Protein AF-A0A7K2WK50-F1 (afdb_monomer_lite)

Sequence (119 aa):
EDEEPPADAVGALQALVGRLRRALGGEAVASAPGGYRLAAGRDSVDLFRFERLAADGAAALREDDPERALALLDEALALWDGPALADLPGRAADPLAVRAEQRRATAHRDRLAAEVARG

Radius of gyration: 19.04 Å; chains: 1; bounding box: 45×23×51 Å

Secondary structure (DSSP, 8-state):
--PPPPTTHHHHHHHHHHHHHHHH-GGGEEEETTEEEE---GGGSHHHHHHHHHHHHHHHHHTT-HHHHHHHHHHHHTT-SSSTTTTSTT-TT-HHHHHHHHHHHHHHHHHHHHHHHH-

Foldseek 3Di:
DPDDAPPCNPVVLVVVVVVVCVVPNVVQWDADVPGIDGPDDLVNDLLSLLVVLLVVLLVCVVVLNLVSSLVSLVVSLVSDPDQVPPVPPPCCPPPVSVVSVVSNVVSVVSNVVSVVSVD

pLDDT: mean 93.63, std 7.2, range [48.03, 98.88]

Structure (mmCIF, N/CA/C/O backbone):
data_AF-A0A7K2WK50-F1
#
_entry.id   AF-A0A7K2WK50-F1
#
loop_
_atom_site.group_PDB
_atom_site.id
_atom_site.type_symbol
_atom_site.label_atom_id
_atom_site.label_alt_id
_atom_site.label_comp_id
_atom_site.label_asym_id
_atom_site.label_entity_id
_atom_site.label_seq_id
_atom_site.pdbx_PDB_ins_code
_atom_site.Cartn_x
_atom_site.Cartn_y
_atom_site.Cartn_z
_atom_site.occupancy
_atom_site.B_iso_or_equiv
_atom_site.auth_seq_id
_atom_site.auth_comp_id
_atom_site.auth_asym_id
_atom_site.auth_atom_id
_atom_site.pdbx_PDB_model_num
ATOM 1 N N . GLU A 1 1 ? 25.389 1.043 -2.896 1.00 48.03 1 GLU A N 1
ATOM 2 C CA . GLU A 1 1 ? 26.426 0.915 -3.934 1.00 48.03 1 GLU A CA 1
ATOM 3 C C . GLU A 1 1 ? 25.746 1.235 -5.247 1.00 48.03 1 GLU A C 1
ATOM 5 O O . GLU A 1 1 ? 24.700 0.650 -5.510 1.00 48.03 1 GLU A O 1
ATOM 10 N N . ASP A 1 2 ? 26.239 2.230 -5.981 1.00 58.12 2 ASP A N 1
ATOM 11 C CA . ASP A 1 2 ? 25.735 2.504 -7.326 1.00 58.12 2 ASP A CA 1
ATOM 12 C C . ASP A 1 2 ? 26.381 1.484 -8.263 1.00 58.12 2 ASP A C 1
ATOM 14 O O . ASP A 1 2 ? 27.579 1.541 -8.537 1.00 58.12 2 ASP A O 1
ATOM 18 N N . GLU A 1 3 ? 25.596 0.488 -8.662 1.00 71.44 3 GLU A N 1
ATOM 19 C CA . GLU A 1 3 ? 26.010 -0.542 -9.607 1.00 71.44 3 GLU A CA 1
ATOM 20 C C . GLU A 1 3 ? 26.157 0.105 -10.991 1.00 71.44 3 GLU A C 1
ATOM 22 O O . GLU A 1 3 ? 25.217 0.715 -11.511 1.00 71.44 3 GLU A O 1
ATOM 27 N N . GLU A 1 4 ? 27.361 0.038 -11.563 1.00 80.94 4 GLU A N 1
ATOM 28 C CA . GLU A 1 4 ? 27.646 0.629 -12.870 1.00 80.94 4 GLU A CA 1
ATOM 29 C C . GLU A 1 4 ? 26.750 -0.034 -13.930 1.00 80.94 4 GLU A C 1
ATOM 31 O O . GLU A 1 4 ? 26.650 -1.267 -13.967 1.00 80.94 4 GLU A O 1
ATOM 36 N N . PRO A 1 5 ? 26.041 0.748 -14.769 1.00 79.69 5 PRO A N 1
ATOM 37 C CA . PRO A 1 5 ? 25.075 0.177 -15.689 1.00 79.69 5 PRO A CA 1
ATOM 38 C C . PRO A 1 5 ? 25.761 -0.788 -16.663 1.00 79.69 5 PRO A C 1
ATOM 40 O O . PRO A 1 5 ? 26.902 -0.558 -17.075 1.00 79.69 5 PRO A O 1
ATOM 43 N N . PRO A 1 6 ? 25.066 -1.860 -17.084 1.00 85.25 6 PRO A N 1
ATOM 44 C CA . PRO A 1 6 ? 25.633 -2.808 -18.028 1.00 85.25 6 PRO A CA 1
ATOM 45 C C . PRO A 1 6 ? 25.972 -2.114 -19.351 1.00 85.25 6 PRO A C 1
ATOM 47 O O . PRO A 1 6 ? 25.306 -1.161 -19.759 1.00 85.25 6 PRO A O 1
ATOM 50 N N . ALA A 1 7 ? 26.973 -2.652 -20.056 1.00 87.88 7 ALA A N 1
ATOM 51 C CA . ALA A 1 7 ? 27.471 -2.093 -21.316 1.00 87.88 7 ALA A CA 1
ATOM 52 C C . ALA A 1 7 ? 26.366 -1.869 -22.370 1.00 87.88 7 ALA A C 1
ATOM 54 O O . ALA A 1 7 ? 26.444 -0.920 -23.146 1.00 87.88 7 ALA A O 1
ATOM 55 N N . ASP A 1 8 ? 25.320 -2.704 -22.363 1.00 92.44 8 ASP A N 1
ATOM 56 C CA . ASP A 1 8 ? 24.083 -2.497 -23.125 1.00 92.44 8 ASP A CA 1
ATOM 57 C C . ASP A 1 8 ? 22.873 -2.306 -22.192 1.00 92.44 8 ASP A C 1
ATOM 59 O O . ASP A 1 8 ? 21.994 -3.163 -22.054 1.00 92.44 8 ASP A O 1
ATOM 63 N N . ALA A 1 9 ? 22.834 -1.158 -21.514 1.00 90.69 9 ALA A N 1
ATOM 64 C CA . ALA A 1 9 ? 21.734 -0.781 -20.627 1.00 90.69 9 ALA A CA 1
ATOM 65 C C . ALA A 1 9 ? 20.372 -0.736 -21.340 1.00 90.69 9 ALA A C 1
ATOM 67 O O . ALA A 1 9 ? 19.346 -1.082 -20.748 1.00 90.69 9 ALA A O 1
ATOM 68 N N . VAL A 1 10 ? 20.348 -0.346 -22.619 1.00 90.75 10 VAL A N 1
ATOM 69 C CA . VAL A 1 10 ? 19.110 -0.247 -23.403 1.00 90.75 10 VAL A CA 1
ATOM 70 C C . VAL A 1 10 ? 18.557 -1.635 -23.713 1.00 90.75 10 VAL A C 1
ATOM 72 O O . VAL A 1 10 ? 17.378 -1.886 -23.445 1.00 90.75 10 VAL A O 1
ATOM 75 N N . GLY A 1 11 ? 19.388 -2.549 -24.221 1.00 93.44 11 GLY A N 1
ATOM 76 C CA . GLY A 1 11 ? 18.990 -3.930 -24.483 1.00 93.44 11 GLY A CA 1
ATOM 77 C C . GLY A 1 11 ? 18.573 -4.663 -23.207 1.00 93.44 11 GLY A C 1
ATOM 78 O O . GLY A 1 11 ? 17.543 -5.343 -23.190 1.00 93.44 11 GLY A O 1
ATOM 79 N N . ALA A 1 12 ? 19.292 -4.450 -22.098 1.00 93.94 12 ALA A N 1
ATOM 80 C CA . ALA A 1 12 ? 18.933 -5.009 -20.793 1.00 93.94 12 ALA A CA 1
ATOM 81 C C . ALA A 1 12 ? 17.551 -4.527 -20.308 1.00 93.94 12 ALA A C 1
ATOM 83 O O . ALA A 1 12 ? 16.718 -5.339 -19.885 1.00 93.94 12 ALA A O 1
ATOM 84 N N . LEU A 1 13 ? 17.267 -3.225 -20.425 1.00 93.44 13 LEU A N 1
ATOM 85 C CA . LEU A 1 13 ? 15.964 -2.654 -20.080 1.00 93.44 13 LEU A CA 1
ATOM 86 C C . LEU A 1 13 ? 14.843 -3.218 -20.966 1.00 93.44 13 LEU A C 1
ATOM 88 O O . LEU A 1 13 ? 13.793 -3.617 -20.459 1.00 93.44 13 LEU A O 1
ATOM 92 N N . GLN A 1 14 ? 15.059 -3.301 -22.280 1.00 93.50 14 GLN A N 1
ATOM 93 C CA . GLN A 1 14 ? 14.085 -3.873 -23.215 1.00 93.50 14 GLN A CA 1
ATOM 94 C C . GLN A 1 14 ? 13.780 -5.344 -22.896 1.00 93.50 14 GLN A C 1
ATOM 96 O O . GLN A 1 14 ? 12.617 -5.755 -22.929 1.00 93.50 14 GLN A O 1
ATOM 101 N N . ALA A 1 15 ? 14.793 -6.130 -22.517 1.00 95.50 15 ALA A N 1
ATOM 102 C CA . ALA A 1 15 ? 14.616 -7.517 -22.098 1.00 95.50 15 ALA A CA 1
ATOM 103 C C . ALA A 1 15 ? 13.786 -7.638 -20.804 1.00 95.50 15 ALA A C 1
ATOM 105 O O . ALA A 1 15 ? 12.905 -8.500 -20.713 1.00 95.50 15 ALA A O 1
ATOM 106 N N . LEU A 1 16 ? 14.014 -6.760 -19.818 1.00 94.44 16 LEU A N 1
ATOM 107 C CA . LEU A 1 16 ? 13.201 -6.682 -18.596 1.00 94.44 16 LEU A CA 1
ATOM 108 C C . LEU A 1 16 ? 11.739 -6.341 -18.907 1.00 94.44 16 LEU A C 1
ATOM 110 O O . LEU A 1 16 ? 10.836 -7.034 -18.437 1.00 94.44 16 LEU A O 1
ATOM 114 N N . VAL A 1 17 ? 11.497 -5.348 -19.765 1.00 94.88 17 VAL A N 1
ATOM 115 C CA . VAL A 1 17 ? 10.141 -4.987 -20.210 1.00 94.88 17 VAL A CA 1
ATOM 116 C C . VAL A 1 17 ? 9.467 -6.146 -20.949 1.00 94.88 17 VAL A C 1
ATOM 118 O O . VAL A 1 17 ? 8.293 -6.431 -20.712 1.00 94.88 17 VAL A O 1
ATOM 121 N N . GLY A 1 18 ? 10.201 -6.868 -21.800 1.00 95.38 18 GLY A N 1
ATOM 122 C CA . GLY A 1 18 ? 9.694 -8.063 -22.476 1.00 95.38 18 GLY A CA 1
ATOM 123 C C . GLY A 1 18 ? 9.298 -9.186 -21.508 1.00 95.38 18 GLY A C 1
ATOM 124 O O . GLY A 1 18 ? 8.323 -9.898 -21.751 1.00 95.38 18 GLY A O 1
ATOM 125 N N . ARG A 1 19 ? 10.010 -9.343 -20.382 1.00 95.94 19 ARG A N 1
ATOM 126 C CA . ARG A 1 19 ? 9.614 -10.269 -19.305 1.00 95.94 19 ARG A CA 1
ATOM 127 C C . ARG A 1 19 ? 8.343 -9.803 -18.594 1.00 95.94 19 ARG A C 1
ATOM 129 O O . ARG A 1 19 ? 7.429 -10.609 -18.444 1.00 95.94 19 ARG A O 1
ATOM 136 N N . LEU A 1 20 ? 8.246 -8.520 -18.245 1.00 94.69 20 LEU A N 1
ATOM 137 C CA . LEU A 1 20 ? 7.053 -7.958 -17.599 1.00 94.69 20 LEU A CA 1
ATOM 138 C C . LEU A 1 20 ? 5.797 -8.108 -18.466 1.00 94.69 20 LEU A C 1
ATOM 140 O O . LEU A 1 20 ? 4.774 -8.567 -17.973 1.00 94.69 20 LEU A O 1
ATOM 144 N N . ARG A 1 21 ? 5.880 -7.820 -19.770 1.00 95.12 21 ARG A N 1
ATOM 145 C CA . ARG A 1 21 ? 4.756 -8.004 -20.710 1.00 95.12 21 ARG A CA 1
ATOM 146 C C . ARG A 1 21 ? 4.275 -9.451 -20.802 1.00 95.12 21 ARG A C 1
ATOM 148 O O . ARG A 1 21 ? 3.089 -9.687 -20.994 1.00 95.12 21 ARG A O 1
ATOM 155 N N . ARG A 1 22 ? 5.175 -10.429 -20.666 1.00 95.38 22 ARG A N 1
ATOM 156 C CA . ARG A 1 22 ? 4.790 -11.849 -20.639 1.00 95.38 22 ARG A CA 1
ATOM 157 C C . ARG A 1 22 ? 4.102 -12.240 -19.334 1.00 95.38 22 ARG A C 1
ATOM 159 O O . ARG A 1 22 ? 3.185 -13.046 -19.375 1.00 95.38 22 ARG A O 1
ATOM 166 N N . ALA A 1 23 ? 4.537 -11.676 -18.210 1.00 94.81 23 ALA A N 1
ATOM 167 C CA . ALA A 1 23 ? 3.966 -11.975 -16.899 1.00 94.81 23 ALA A CA 1
ATOM 168 C C . ALA A 1 23 ? 2.620 -11.269 -16.655 1.00 94.81 23 ALA A C 1
ATOM 170 O O . ALA A 1 23 ? 1.722 -11.856 -16.066 1.00 94.81 23 ALA A O 1
ATOM 171 N N . LEU A 1 24 ? 2.482 -10.021 -17.113 1.00 90.94 24 LEU A N 1
ATOM 172 C CA . LEU A 1 24 ? 1.338 -9.150 -16.811 1.00 90.94 24 LEU A CA 1
ATOM 173 C C . LEU A 1 24 ? 0.343 -9.004 -17.974 1.00 90.94 24 LEU A C 1
ATOM 175 O O . LEU A 1 24 ? -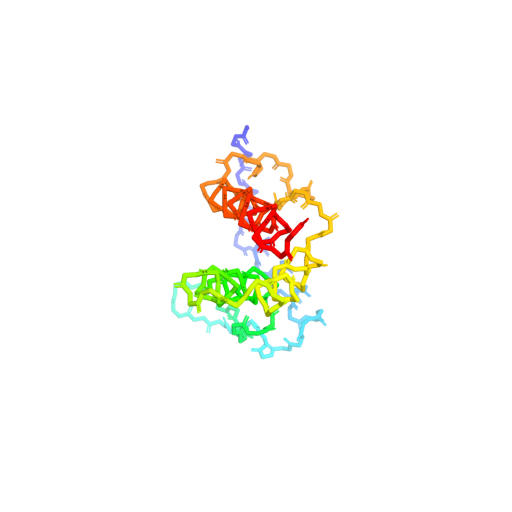0.735 -8.447 -17.793 1.00 90.94 24 LEU A O 1
ATOM 179 N N . GLY A 1 25 ? 0.700 -9.478 -19.169 1.00 89.88 25 GLY A N 1
ATOM 180 C CA . GLY A 1 25 ? -0.034 -9.230 -20.410 1.00 89.88 25 GLY A CA 1
ATOM 181 C C . GLY A 1 25 ? 0.579 -8.092 -21.234 1.00 89.88 25 GLY A C 1
ATOM 182 O O . GLY A 1 25 ? 1.136 -7.128 -20.704 1.00 89.88 25 GLY A O 1
ATOM 183 N N . GLY A 1 26 ? 0.495 -8.211 -22.563 1.00 82.81 26 GLY A N 1
ATOM 184 C CA . GLY A 1 26 ? 1.187 -7.312 -23.497 1.00 82.81 26 GLY A CA 1
ATOM 185 C C . GLY A 1 26 ? 0.798 -5.837 -23.359 1.00 82.81 26 GLY A C 1
ATOM 186 O O . GLY A 1 26 ? 1.652 -4.966 -23.518 1.00 82.81 26 GLY A O 1
ATOM 187 N N . GLU A 1 27 ? -0.460 -5.566 -23.006 1.00 85.50 27 GLU A N 1
ATOM 188 C CA . GLU A 1 27 ? -1.003 -4.210 -22.847 1.00 85.50 27 GLU A CA 1
ATOM 189 C C . GLU A 1 27 ? -0.702 -3.585 -21.476 1.00 85.50 27 GLU A C 1
ATOM 191 O O . GLU A 1 27 ? -0.798 -2.368 -21.325 1.00 85.50 27 GLU A O 1
ATOM 196 N N . ALA A 1 28 ? -0.272 -4.381 -20.488 1.00 89.81 28 ALA A N 1
ATOM 197 C CA . ALA A 1 28 ? 0.014 -3.887 -19.143 1.00 89.81 28 ALA A CA 1
ATOM 198 C C . ALA A 1 28 ? 1.228 -2.945 -19.107 1.00 89.81 28 ALA A C 1
ATOM 200 O O . ALA A 1 28 ? 1.306 -2.081 -18.241 1.00 89.81 28 ALA A O 1
ATOM 201 N N . VAL A 1 29 ? 2.175 -3.075 -20.045 1.00 94.44 29 VAL A N 1
ATOM 202 C CA . VAL A 1 29 ? 3.336 -2.176 -20.149 1.00 94.44 29 VAL A CA 1
ATOM 203 C C . VAL A 1 29 ? 3.389 -1.545 -21.536 1.00 94.44 29 VAL A C 1
ATOM 205 O O . VAL A 1 29 ? 3.912 -2.130 -22.491 1.00 94.44 29 VAL A O 1
ATOM 208 N N . ALA A 1 30 ? 2.892 -0.318 -21.649 1.00 92.69 30 ALA A N 1
ATOM 209 C CA . ALA A 1 30 ? 2.904 0.447 -22.889 1.00 92.69 30 ALA A CA 1
ATOM 210 C C . ALA A 1 30 ? 4.269 1.110 -23.119 1.00 92.69 30 ALA A C 1
ATOM 212 O O . ALA A 1 30 ? 4.869 1.668 -22.199 1.00 92.69 30 ALA A O 1
ATOM 213 N N . SER A 1 31 ? 4.753 1.077 -24.362 1.00 93.06 31 SER A N 1
ATOM 214 C CA . SER A 1 31 ? 5.843 1.962 -24.786 1.00 93.06 31 SER A CA 1
ATOM 215 C C . SER A 1 31 ? 5.287 3.378 -24.953 1.00 93.06 31 SER A C 1
ATOM 217 O O . SER A 1 31 ? 4.228 3.554 -25.551 1.00 93.06 31 SER A O 1
ATOM 219 N N . ALA A 1 32 ? 5.987 4.384 -24.439 1.00 91.81 32 ALA A N 1
ATOM 220 C CA . ALA A 1 32 ? 5.585 5.786 -24.508 1.00 91.81 32 ALA A CA 1
ATOM 221 C C . ALA A 1 32 ? 6.785 6.670 -24.886 1.00 91.81 32 ALA A C 1
ATOM 223 O O . ALA A 1 32 ? 7.933 6.259 -24.697 1.00 91.81 32 ALA A O 1
ATOM 224 N N . PRO A 1 33 ? 6.561 7.897 -25.393 1.00 92.25 33 PRO A N 1
ATOM 225 C CA . PRO A 1 33 ? 7.647 8.855 -25.552 1.00 92.25 33 PRO A CA 1
ATOM 226 C C . PRO A 1 33 ? 8.405 9.016 -24.227 1.00 92.25 33 PRO A C 1
ATOM 228 O O . PRO A 1 33 ? 7.799 9.300 -23.195 1.00 92.25 33 PRO A O 1
ATOM 231 N N . GLY A 1 34 ? 9.718 8.783 -24.248 1.00 88.56 34 GLY A N 1
ATOM 232 C CA . GLY A 1 34 ? 10.571 8.861 -23.058 1.00 88.56 34 GLY A CA 1
ATOM 233 C C . GLY A 1 34 ? 10.645 7.594 -22.194 1.00 88.56 34 GLY A C 1
ATOM 234 O O . GLY A 1 34 ? 11.356 7.618 -21.196 1.00 88.56 34 GLY A O 1
ATOM 235 N N . GLY A 1 35 ? 9.977 6.487 -22.551 1.00 93.12 35 GLY A N 1
ATOM 236 C CA . GLY A 1 35 ? 10.166 5.210 -21.854 1.00 93.12 35 GLY A CA 1
ATOM 237 C C . GLY A 1 35 ? 8.956 4.282 -21.876 1.00 93.12 35 GLY A C 1
ATOM 238 O O . GLY A 1 35 ? 8.395 3.973 -22.927 1.00 93.12 35 GLY A O 1
ATOM 239 N N . TYR A 1 36 ? 8.573 3.801 -20.695 1.00 94.25 36 TYR A N 1
ATOM 240 C CA . TYR A 1 36 ? 7.522 2.802 -20.520 1.00 94.25 36 TYR A CA 1
ATOM 241 C C . TYR A 1 36 ? 6.519 3.248 -19.462 1.00 94.25 36 TYR A C 1
ATOM 243 O O . TYR A 1 36 ? 6.864 3.965 -18.523 1.00 94.25 36 TYR A O 1
ATOM 251 N N . ARG A 1 37 ? 5.272 2.802 -19.602 1.00 93.56 37 ARG A N 1
ATOM 252 C CA . ARG A 1 37 ? 4.189 3.069 -18.656 1.00 93.56 37 ARG A CA 1
ATOM 253 C C . ARG A 1 37 ? 3.525 1.764 -18.254 1.00 93.56 37 ARG A C 1
ATOM 255 O O . ARG A 1 37 ? 3.068 1.025 -19.121 1.00 93.56 37 ARG A O 1
ATOM 262 N N . LEU A 1 38 ? 3.433 1.524 -16.950 1.00 93.06 38 LEU A N 1
ATOM 263 C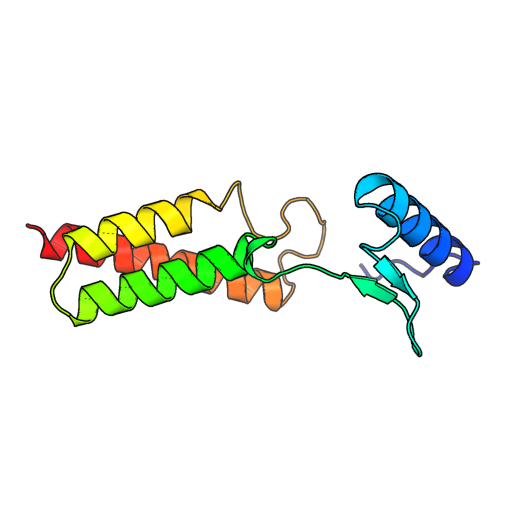 CA . LEU A 1 38 ? 2.620 0.449 -16.395 1.00 93.06 38 LEU A CA 1
ATOM 264 C C . LEU A 1 38 ? 1.154 0.906 -16.338 1.00 93.06 38 LEU A C 1
ATOM 266 O O . LEU A 1 38 ? 0.838 1.916 -15.707 1.00 93.06 38 LEU A O 1
ATOM 270 N N . ALA A 1 39 ? 0.271 0.182 -17.015 1.00 91.75 39 ALA A N 1
ATOM 271 C CA . ALA A 1 39 ? -1.171 0.353 -16.948 1.00 91.75 39 ALA A CA 1
ATOM 272 C C . ALA A 1 39 ? -1.709 -0.449 -15.755 1.00 91.75 39 ALA A C 1
ATOM 274 O O . ALA A 1 39 ? -2.099 -1.605 -15.888 1.00 91.75 39 ALA A O 1
ATOM 275 N N . ALA A 1 40 ? -1.690 0.172 -14.578 1.00 90.44 40 ALA A N 1
ATOM 276 C CA . ALA A 1 40 ? -2.232 -0.388 -13.346 1.00 90.44 40 ALA A CA 1
ATOM 277 C C . ALA A 1 40 ? -3.290 0.562 -12.776 1.00 90.44 40 ALA A C 1
ATOM 279 O O . ALA A 1 40 ? -3.059 1.769 -12.656 1.00 90.44 40 ALA A O 1
ATOM 280 N N . GLY A 1 41 ? -4.460 0.020 -12.437 1.00 90.44 41 GLY A N 1
ATOM 281 C CA . GLY A 1 41 ? -5.474 0.760 -11.694 1.00 90.44 41 GLY A CA 1
ATOM 282 C C . GLY A 1 41 ? -5.014 0.997 -10.256 1.00 90.44 41 GLY A C 1
ATOM 283 O O . GLY A 1 41 ? -4.174 0.269 -9.733 1.00 90.44 41 GLY A O 1
ATOM 284 N N . ARG A 1 42 ? -5.576 1.998 -9.572 1.00 90.19 42 ARG A N 1
ATOM 285 C CA . ARG A 1 42 ? -5.227 2.227 -8.158 1.00 90.19 42 ARG A CA 1
ATOM 286 C C . ARG A 1 42 ? -5.541 1.004 -7.296 1.00 90.19 42 ARG A C 1
ATOM 288 O O . ARG A 1 42 ? -4.719 0.608 -6.489 1.00 90.19 42 ARG A O 1
ATOM 295 N N . ASP A 1 43 ? -6.672 0.353 -7.541 1.00 90.25 43 ASP A N 1
ATOM 296 C CA . ASP A 1 43 ? -7.071 -0.848 -6.805 1.00 90.25 43 ASP A CA 1
ATOM 297 C C . ASP A 1 43 ? -6.267 -2.107 -7.152 1.00 90.25 43 ASP A C 1
ATOM 299 O O . ASP A 1 43 ? -6.351 -3.095 -6.431 1.00 90.25 43 ASP A O 1
ATOM 303 N N . SER A 1 44 ? -5.458 -2.094 -8.215 1.00 91.75 44 SER A N 1
ATOM 304 C CA . SER A 1 44 ? -4.541 -3.205 -8.499 1.00 91.75 44 SER A CA 1
ATOM 305 C C . SER A 1 44 ? -3.199 -3.068 -7.775 1.00 91.75 44 SER A C 1
ATOM 307 O O . SER A 1 44 ? -2.320 -3.894 -7.987 1.00 91.75 44 SER A O 1
ATOM 309 N N . VAL A 1 45 ? -3.024 -2.026 -6.955 1.00 94.50 45 VAL A N 1
ATOM 310 C CA . VAL A 1 45 ? -1.827 -1.807 -6.136 1.00 94.50 45 VAL A CA 1
ATOM 311 C C . VAL A 1 45 ? -2.249 -1.759 -4.670 1.00 94.50 45 VAL A C 1
ATOM 313 O O . VAL A 1 45 ? -3.025 -0.896 -4.252 1.00 94.50 45 VAL A O 1
ATOM 316 N N . ASP A 1 46 ? -1.720 -2.696 -3.894 1.00 95.69 46 ASP A N 1
ATOM 317 C CA . ASP A 1 46 ? -1.896 -2.817 -2.445 1.00 95.69 46 ASP A CA 1
ATOM 318 C C . ASP A 1 46 ? -1.669 -1.495 -1.698 1.00 95.69 46 ASP A C 1
ATOM 320 O O . ASP A 1 46 ? -2.518 -1.096 -0.906 1.00 95.69 46 ASP A O 1
ATOM 324 N N . LEU A 1 47 ? -0.606 -0.753 -2.017 1.00 96.12 47 LEU A N 1
ATOM 325 C CA . LEU A 1 47 ? -0.271 0.510 -1.367 1.00 96.12 47 LEU A CA 1
ATOM 326 C C . LEU A 1 47 ? -1.384 1.554 -1.516 1.00 96.12 47 LEU A C 1
ATOM 328 O O . LEU A 1 47 ? -1.714 2.241 -0.552 1.00 96.12 47 LEU A O 1
ATOM 332 N N . PHE A 1 48 ? -2.002 1.671 -2.695 1.00 97.06 48 PHE A N 1
ATOM 333 C CA . PHE A 1 48 ? -3.103 2.620 -2.892 1.00 97.06 48 PHE A CA 1
ATOM 334 C C . PHE A 1 48 ? -4.381 2.172 -2.181 1.00 97.06 48 PHE A C 1
ATOM 336 O O . PHE A 1 48 ? -5.117 3.018 -1.669 1.00 97.06 48 PHE A O 1
ATOM 343 N N . ARG A 1 49 ? -4.644 0.860 -2.120 1.00 98.00 49 ARG A N 1
ATOM 344 C CA . ARG A 1 49 ? -5.762 0.313 -1.336 1.00 98.00 49 ARG A CA 1
ATOM 345 C C . ARG A 1 49 ? -5.563 0.575 0.153 1.00 98.00 49 ARG A C 1
ATOM 347 O O . ARG A 1 49 ? -6.479 1.077 0.798 1.00 98.00 49 ARG A O 1
ATOM 354 N N . PHE A 1 50 ? -4.364 0.307 0.662 1.00 98.56 50 PHE A N 1
ATOM 355 C CA . PHE A 1 50 ? -3.961 0.594 2.033 1.00 98.56 50 PHE A CA 1
ATOM 356 C C . PHE A 1 50 ? -4.137 2.077 2.367 1.00 98.56 50 PHE A C 1
ATOM 358 O O . PHE A 1 50 ? -4.780 2.403 3.359 1.00 98.56 50 PHE A O 1
ATOM 365 N N . GLU A 1 51 ? -3.617 2.985 1.533 1.00 97.81 51 GLU A N 1
ATOM 366 C CA . GLU A 1 51 ? -3.716 4.428 1.778 1.00 97.81 51 GLU A CA 1
ATOM 367 C C . GLU A 1 51 ? -5.170 4.907 1.864 1.00 97.81 51 GLU A C 1
ATOM 369 O O . GLU A 1 51 ? -5.477 5.747 2.711 1.00 97.81 51 GLU A O 1
ATOM 374 N N . ARG A 1 52 ? -6.062 4.371 1.019 1.00 98.31 52 ARG A N 1
ATOM 375 C CA . ARG A 1 52 ? -7.498 4.670 1.083 1.00 98.31 52 ARG A CA 1
ATOM 376 C C . ARG A 1 52 ? -8.118 4.141 2.376 1.00 98.31 52 ARG A C 1
ATOM 378 O O . ARG A 1 52 ? -8.706 4.920 3.113 1.00 98.31 52 ARG A O 1
ATOM 385 N N . LEU A 1 53 ? -7.957 2.849 2.662 1.00 98.69 53 LEU A N 1
ATOM 386 C CA . LEU A 1 53 ? -8.560 2.212 3.838 1.00 98.69 53 LEU A CA 1
ATOM 387 C C . LEU A 1 53 ? -8.067 2.844 5.147 1.00 98.69 53 LEU A C 1
ATOM 389 O O . LEU A 1 53 ? -8.862 3.095 6.046 1.00 98.69 53 LEU A O 1
ATOM 393 N N . ALA A 1 54 ? -6.776 3.175 5.236 1.00 98.69 54 ALA A N 1
ATOM 394 C CA . ALA A 1 54 ? -6.213 3.867 6.390 1.00 98.69 54 ALA A CA 1
ATOM 395 C C . ALA A 1 54 ? -6.789 5.284 6.552 1.00 98.69 54 ALA A C 1
ATOM 397 O O . ALA A 1 54 ? -7.087 5.700 7.670 1.00 98.69 54 ALA A O 1
ATOM 398 N N . ALA A 1 55 ? -6.982 6.021 5.452 1.00 98.56 55 ALA A N 1
ATOM 399 C CA . ALA A 1 55 ? -7.613 7.339 5.494 1.00 98.56 55 ALA A CA 1
ATOM 400 C C . ALA A 1 55 ? -9.089 7.263 5.920 1.00 98.56 55 ALA A C 1
ATOM 402 O O . ALA A 1 55 ? -9.526 8.080 6.732 1.00 98.56 55 ALA A O 1
ATOM 403 N N . ASP A 1 56 ? -9.829 6.273 5.420 1.00 98.75 56 ASP A N 1
ATOM 404 C CA . ASP A 1 56 ? -11.230 6.044 5.780 1.00 98.75 56 ASP A CA 1
ATOM 405 C C . ASP A 1 56 ? -11.362 5.595 7.247 1.00 98.75 56 ASP A C 1
ATOM 407 O O . ASP A 1 56 ? -12.242 6.068 7.965 1.00 98.75 56 ASP A O 1
ATOM 411 N N . GLY A 1 57 ? -10.454 4.745 7.735 1.00 98.69 57 GLY A N 1
ATOM 412 C CA . GLY A 1 57 ? -10.406 4.324 9.138 1.00 98.69 57 GLY A CA 1
ATOM 413 C C . GLY A 1 57 ? -10.083 5.477 10.093 1.00 98.69 57 GLY A C 1
ATOM 414 O O . GLY A 1 57 ? -10.763 5.664 11.101 1.00 98.69 57 GLY A O 1
ATOM 415 N N . ALA A 1 58 ? -9.110 6.321 9.737 1.00 98.50 58 ALA A N 1
ATOM 416 C CA . ALA A 1 58 ? -8.823 7.548 10.478 1.00 98.50 58 ALA A CA 1
ATOM 417 C C . ALA A 1 58 ? -9.997 8.545 10.438 1.00 98.50 58 ALA A C 1
ATOM 419 O O . ALA A 1 58 ? -10.175 9.336 11.365 1.00 98.50 58 ALA A O 1
ATOM 420 N N . ALA A 1 59 ? -10.804 8.537 9.370 1.00 98.75 59 ALA A N 1
ATOM 421 C CA . ALA A 1 59 ? -12.019 9.338 9.301 1.00 98.75 59 ALA A CA 1
ATOM 422 C C . ALA A 1 59 ? -13.107 8.841 10.250 1.00 98.75 59 ALA A C 1
ATOM 424 O O . ALA A 1 59 ? -13.627 9.653 11.011 1.00 98.75 59 ALA A O 1
ATOM 425 N N . ALA A 1 60 ? -13.360 7.533 10.276 1.00 98.62 60 ALA A N 1
ATOM 426 C CA . ALA A 1 60 ? -14.312 6.921 11.198 1.00 98.62 60 ALA A CA 1
ATOM 427 C C . ALA A 1 60 ? -13.961 7.208 12.671 1.00 98.62 60 ALA A C 1
ATOM 429 O O . ALA A 1 60 ? -14.839 7.561 13.451 1.00 98.62 60 ALA A O 1
ATOM 430 N N . LEU A 1 61 ? -12.670 7.194 13.039 1.00 97.06 61 LEU A N 1
ATOM 431 C CA . LEU A 1 61 ? -12.233 7.593 14.387 1.00 97.06 61 LEU A CA 1
ATOM 432 C C . LEU A 1 61 ? -12.612 9.026 14.751 1.00 97.06 61 LEU A C 1
ATOM 434 O O . LEU A 1 61 ? -13.064 9.292 15.859 1.00 97.06 61 LEU A O 1
ATOM 438 N N . ARG A 1 62 ? -12.412 9.970 13.827 1.00 97.50 62 ARG A N 1
ATOM 439 C CA . ARG A 1 62 ? -12.783 11.378 14.046 1.00 97.50 62 ARG A CA 1
ATOM 440 C C . ARG A 1 62 ? -14.295 11.575 14.134 1.00 97.50 62 ARG A C 1
ATOM 442 O O . ARG A 1 62 ? -14.732 12.599 14.650 1.00 97.50 62 ARG A O 1
ATOM 449 N N . GLU A 1 63 ? -15.057 10.640 13.583 1.00 97.88 63 GLU A N 1
ATOM 450 C CA . GLU A 1 63 ? -16.519 10.613 13.587 1.00 97.88 63 GLU A CA 1
ATOM 451 C C . GLU A 1 63 ? -17.089 9.816 14.774 1.00 97.88 63 GLU A C 1
ATOM 453 O O . GLU A 1 63 ? -18.302 9.650 14.848 1.00 97.88 63 GLU A O 1
ATOM 458 N N . ASP A 1 64 ? -16.235 9.388 15.717 1.00 97.31 64 ASP A N 1
ATOM 459 C CA . ASP A 1 64 ? -16.601 8.615 16.916 1.00 97.31 64 ASP A CA 1
ATOM 460 C C . ASP A 1 64 ? -17.251 7.253 16.587 1.00 97.31 64 ASP A C 1
ATOM 462 O O . ASP A 1 64 ? -18.115 6.764 17.310 1.00 97.31 64 ASP A O 1
ATOM 466 N N . ASP A 1 65 ? -16.817 6.627 15.482 1.00 98.38 65 ASP A N 1
ATOM 467 C CA . ASP A 1 65 ? -17.208 5.274 15.051 1.00 98.38 65 ASP A CA 1
ATOM 468 C C . ASP A 1 65 ? -16.002 4.311 15.157 1.00 98.38 65 ASP A C 1
ATOM 470 O O . ASP A 1 65 ? -15.331 4.002 14.156 1.00 98.38 65 ASP A O 1
ATOM 474 N N . PRO A 1 66 ? -15.646 3.873 16.384 1.00 98.06 66 PRO A N 1
ATOM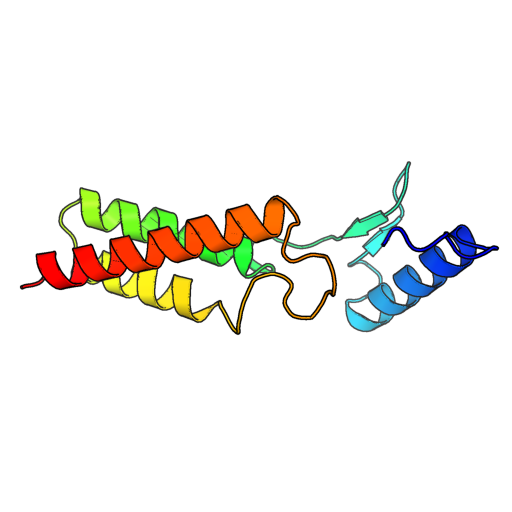 475 C CA . PRO A 1 66 ? -14.476 3.034 16.611 1.00 98.06 66 PRO A CA 1
ATOM 476 C C . PRO A 1 66 ? -14.625 1.629 16.015 1.00 98.06 66 PRO A C 1
ATOM 478 O O . PRO A 1 66 ? -13.627 1.057 15.570 1.00 98.06 66 PRO A O 1
ATOM 481 N N . GLU A 1 67 ? -15.833 1.061 15.938 1.00 98.44 67 GLU A N 1
ATOM 482 C CA . GLU A 1 67 ? -16.052 -0.239 15.298 1.00 98.44 67 GLU A CA 1
ATOM 483 C C . GLU A 1 67 ? -15.716 -0.206 13.806 1.00 98.44 67 GLU A C 1
ATOM 485 O O . GLU A 1 67 ? -14.993 -1.081 13.311 1.00 98.44 67 GLU A O 1
ATOM 490 N N . ARG A 1 68 ? -16.200 0.808 13.079 1.00 98.56 68 ARG A N 1
ATOM 491 C CA . ARG A 1 68 ? -15.888 0.957 11.656 1.00 98.56 68 ARG A CA 1
ATOM 492 C C . ARG A 1 68 ? -14.415 1.254 11.431 1.00 98.56 68 ARG A C 1
ATOM 494 O O . ARG A 1 68 ? -13.828 0.720 10.487 1.00 98.56 68 ARG A O 1
ATOM 501 N N . ALA A 1 69 ? -13.816 2.082 12.283 1.00 98.69 69 ALA A N 1
ATOM 502 C CA . ALA A 1 69 ? -12.393 2.367 12.206 1.00 98.69 69 ALA A CA 1
ATOM 503 C C . ALA A 1 69 ? -11.549 1.096 12.324 1.00 98.69 69 ALA A C 1
ATOM 505 O O . ALA A 1 69 ? -10.669 0.875 11.493 1.00 98.69 69 ALA A O 1
ATOM 506 N N . LEU A 1 70 ? -11.846 0.239 13.308 1.00 98.69 70 LEU A N 1
ATOM 507 C CA . LEU A 1 70 ? -11.149 -1.033 13.492 1.00 98.69 70 LEU A CA 1
ATOM 508 C C . LEU A 1 70 ? -11.254 -1.918 12.255 1.00 98.69 70 LEU A C 1
ATOM 510 O O . LEU A 1 70 ? -10.228 -2.375 11.761 1.00 98.69 70 LEU A O 1
ATOM 514 N N . ALA A 1 71 ? -12.462 -2.097 11.715 1.00 98.69 71 ALA A N 1
ATOM 515 C CA . ALA A 1 71 ? -12.670 -2.928 10.532 1.00 98.69 71 ALA A CA 1
ATOM 516 C C . ALA A 1 71 ? -11.843 -2.443 9.326 1.00 98.69 71 ALA A C 1
ATOM 518 O O . ALA A 1 71 ? -11.176 -3.241 8.666 1.00 98.69 71 ALA A O 1
ATOM 519 N N . LEU A 1 72 ? -11.841 -1.132 9.063 1.00 98.88 72 LEU A N 1
ATOM 520 C CA . LEU A 1 72 ? -11.095 -0.541 7.948 1.00 98.88 72 LEU A CA 1
ATOM 521 C C . LEU A 1 72 ? -9.578 -0.614 8.155 1.00 98.88 72 LEU A C 1
ATOM 523 O O . LEU A 1 72 ? -8.839 -0.900 7.213 1.00 98.88 72 LEU A O 1
ATOM 527 N N . LEU A 1 73 ? -9.102 -0.362 9.376 1.00 98.75 73 LEU A N 1
ATOM 528 C CA . LEU A 1 73 ? -7.674 -0.381 9.700 1.00 98.75 73 LEU A CA 1
ATOM 529 C C . LEU A 1 73 ? -7.114 -1.808 9.733 1.00 98.75 73 LEU A C 1
ATOM 531 O O . LEU A 1 73 ? -5.981 -2.012 9.296 1.00 98.75 73 LEU A O 1
ATOM 535 N N . ASP A 1 74 ? -7.899 -2.790 10.182 1.00 98.69 74 ASP A N 1
ATOM 536 C CA . ASP A 1 74 ? -7.561 -4.213 10.083 1.00 98.69 74 ASP A CA 1
ATOM 537 C C . ASP A 1 74 ? -7.409 -4.637 8.617 1.00 98.69 74 ASP A C 1
ATOM 539 O O . ASP A 1 74 ? -6.389 -5.226 8.253 1.00 98.69 74 ASP A O 1
ATOM 543 N N . GLU A 1 75 ? -8.364 -4.278 7.750 1.00 98.62 75 GLU A N 1
ATOM 544 C CA . GLU A 1 75 ? -8.270 -4.572 6.314 1.00 98.62 75 GLU A CA 1
ATOM 545 C C . GLU A 1 75 ? -7.061 -3.876 5.673 1.00 98.62 75 GLU A C 1
ATOM 547 O O . GLU A 1 75 ? -6.338 -4.486 4.885 1.00 98.62 75 GLU A O 1
ATOM 552 N N . ALA A 1 76 ? -6.800 -2.616 6.035 1.00 98.56 76 ALA A N 1
ATOM 553 C CA . ALA A 1 76 ? -5.650 -1.871 5.536 1.00 98.56 76 ALA A CA 1
ATOM 554 C C . ALA A 1 76 ? -4.334 -2.584 5.888 1.00 98.56 76 ALA A C 1
ATOM 556 O O . ALA A 1 76 ? -3.484 -2.807 5.025 1.00 98.56 76 ALA A O 1
ATOM 557 N N . LEU A 1 77 ? -4.155 -2.945 7.158 1.00 98.56 77 LEU A N 1
ATOM 558 C CA . LEU A 1 77 ? -2.920 -3.550 7.653 1.00 98.56 77 LEU A CA 1
ATOM 559 C C . LEU A 1 77 ? -2.726 -4.986 7.154 1.00 98.56 77 LEU A C 1
ATOM 561 O O . LEU A 1 77 ? -1.583 -5.403 6.978 1.00 98.56 77 LEU A O 1
ATOM 565 N N . ALA A 1 78 ? -3.809 -5.709 6.860 1.00 98.25 78 ALA A N 1
ATOM 566 C CA . ALA A 1 78 ? -3.755 -7.046 6.274 1.00 98.25 78 ALA A CA 1
ATOM 567 C C . ALA A 1 78 ? -3.178 -7.078 4.845 1.00 98.25 78 ALA A C 1
ATOM 569 O O . ALA A 1 78 ? -2.812 -8.148 4.371 1.00 98.25 78 ALA A O 1
ATOM 570 N N . LEU A 1 79 ? -3.065 -5.933 4.160 1.00 97.94 79 LEU A N 1
ATOM 571 C CA . LEU A 1 79 ? -2.419 -5.836 2.843 1.00 97.94 79 LEU A CA 1
ATOM 572 C C . LEU A 1 79 ? -0.882 -5.906 2.905 1.00 97.94 79 LEU A C 1
ATOM 574 O O . LEU A 1 79 ? -0.236 -5.897 1.863 1.00 97.94 79 LEU A O 1
ATOM 578 N N . TRP A 1 80 ? -0.288 -5.927 4.102 1.00 97.50 80 TRP A N 1
ATOM 579 C CA . TRP A 1 80 ? 1.160 -5.880 4.287 1.00 97.50 80 TRP A CA 1
ATOM 580 C C . TRP A 1 80 ? 1.752 -7.250 4.628 1.00 97.50 80 TRP A C 1
ATOM 582 O O . TRP A 1 80 ? 1.642 -7.707 5.764 1.00 97.50 80 TRP A O 1
ATOM 592 N N . ASP A 1 81 ? 2.515 -7.824 3.697 1.00 93.81 81 ASP A N 1
ATOM 593 C CA . ASP A 1 81 ? 3.229 -9.100 3.896 1.00 93.81 81 ASP A CA 1
ATOM 594 C C . ASP A 1 81 ? 4.646 -8.943 4.491 1.00 93.81 81 ASP A C 1
ATOM 596 O O . ASP A 1 81 ? 5.353 -9.919 4.741 1.00 93.81 81 ASP A O 1
ATOM 600 N N . GLY A 1 82 ? 5.094 -7.711 4.736 1.00 93.56 82 GLY A N 1
ATOM 601 C CA . GLY A 1 82 ? 6.437 -7.419 5.238 1.00 93.56 82 GLY A CA 1
ATOM 602 C C . GLY A 1 82 ? 6.776 -5.934 5.136 1.00 93.56 82 GLY A C 1
ATOM 603 O O . GLY A 1 82 ? 5.865 -5.126 4.941 1.00 93.56 82 GLY A O 1
ATOM 604 N N . PRO A 1 83 ? 8.050 -5.548 5.316 1.00 93.62 83 PRO A N 1
ATOM 605 C CA . PRO A 1 83 ? 8.504 -4.193 5.024 1.00 93.62 83 PRO A CA 1
ATOM 606 C C . PRO A 1 83 ? 8.333 -3.832 3.539 1.00 93.62 8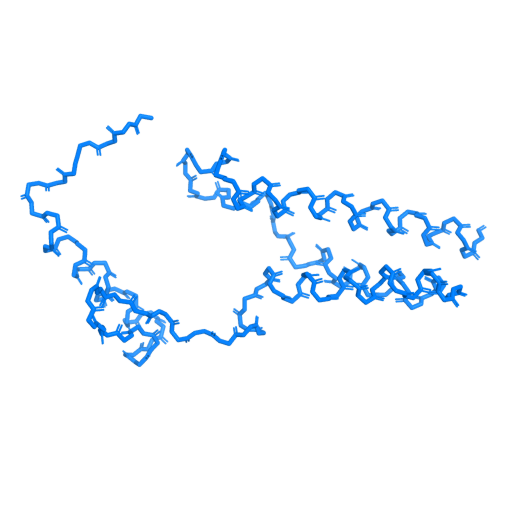3 PRO A C 1
ATOM 608 O O . PRO A 1 83 ? 8.485 -4.685 2.663 1.00 93.62 83 PRO A O 1
ATOM 611 N N . ALA A 1 84 ? 8.071 -2.562 3.241 1.00 94.06 84 ALA A N 1
ATOM 612 C CA . ALA A 1 84 ? 8.001 -2.047 1.881 1.00 94.06 84 ALA A CA 1
ATOM 613 C C . ALA A 1 84 ? 9.309 -2.331 1.125 1.00 94.06 84 ALA A C 1
ATOM 615 O O . ALA A 1 84 ? 10.395 -1.982 1.592 1.00 94.06 84 ALA A O 1
ATOM 616 N N . LEU A 1 85 ? 9.187 -2.923 -0.068 1.00 92.81 85 LEU A N 1
ATOM 617 C CA . LEU A 1 85 ? 10.311 -3.274 -0.947 1.00 92.81 85 LEU A CA 1
ATOM 618 C C . LEU A 1 85 ? 11.338 -4.226 -0.295 1.00 92.81 85 LEU A C 1
ATOM 620 O O . LEU A 1 85 ? 12.526 -4.153 -0.606 1.00 92.81 85 LEU A O 1
ATOM 624 N N . ALA A 1 86 ? 10.905 -5.106 0.618 1.00 91.56 86 ALA A N 1
ATOM 625 C CA . ALA A 1 86 ? 11.791 -6.027 1.343 1.00 91.56 86 ALA A CA 1
ATOM 626 C C . ALA A 1 86 ? 12.618 -6.959 0.434 1.00 91.56 86 ALA A C 1
ATOM 628 O O . ALA A 1 86 ? 13.699 -7.398 0.822 1.00 91.56 86 ALA A O 1
ATOM 629 N N . ASP A 1 87 ? 12.128 -7.249 -0.769 1.00 91.38 87 ASP A N 1
ATOM 630 C CA . ASP A 1 87 ? 12.771 -8.079 -1.788 1.00 91.38 87 ASP A CA 1
ATOM 631 C C . ASP A 1 87 ? 13.714 -7.296 -2.721 1.00 91.38 87 ASP A C 1
ATOM 633 O O . ASP A 1 87 ? 14.350 -7.890 -3.594 1.00 91.38 87 ASP A O 1
ATOM 637 N N . LEU A 1 88 ? 13.848 -5.978 -2.527 1.00 90.56 88 LEU A N 1
ATOM 638 C CA . LEU A 1 88 ? 14.720 -5.099 -3.305 1.00 90.56 88 LEU A CA 1
ATOM 639 C C . LEU A 1 88 ? 15.869 -4.554 -2.434 1.00 90.56 88 LEU A C 1
ATOM 641 O O . LEU A 1 88 ? 15.719 -3.530 -1.753 1.00 90.56 88 LEU A O 1
ATOM 645 N N . PRO A 1 89 ? 17.055 -5.193 -2.466 1.00 86.06 89 PRO A N 1
ATOM 646 C CA . PRO A 1 89 ? 18.222 -4.746 -1.714 1.00 86.06 89 PRO A CA 1
ATOM 647 C C . PRO A 1 89 ? 18.566 -3.276 -1.979 1.00 86.06 89 PRO A C 1
ATOM 649 O O . PRO A 1 89 ? 18.497 -2.785 -3.104 1.00 86.06 89 PRO A O 1
ATOM 652 N N . GLY A 1 90 ? 18.933 -2.550 -0.922 1.00 86.50 90 GLY A N 1
ATOM 653 C CA . GLY A 1 90 ? 19.303 -1.134 -1.015 1.00 86.50 90 GLY A CA 1
ATOM 654 C C . GLY A 1 90 ? 18.130 -0.165 -1.208 1.00 86.50 90 GLY A C 1
ATOM 655 O O . GLY A 1 90 ? 18.355 1.042 -1.232 1.00 86.50 90 GLY A O 1
ATOM 656 N N . ARG A 1 91 ? 16.881 -0.649 -1.296 1.00 88.38 91 ARG A N 1
ATOM 657 C CA . ARG A 1 91 ? 15.687 0.205 -1.434 1.00 88.38 91 ARG A CA 1
ATOM 658 C C . ARG A 1 91 ? 14.966 0.516 -0.127 1.00 88.38 91 ARG A C 1
ATOM 660 O O . ARG A 1 91 ? 14.041 1.316 -0.135 1.00 88.38 91 ARG A O 1
ATOM 667 N N . ALA A 1 92 ? 15.425 -0.011 1.006 1.00 84.44 92 ALA A N 1
ATOM 668 C CA . ALA A 1 92 ? 14.841 0.310 2.313 1.00 84.44 92 ALA A CA 1
ATOM 669 C C . ALA A 1 92 ? 14.902 1.817 2.651 1.00 84.44 92 ALA A C 1
ATOM 671 O O . ALA A 1 92 ? 14.020 2.339 3.325 1.00 84.44 92 ALA A O 1
ATOM 672 N N . ALA A 1 93 ? 15.930 2.523 2.164 1.00 89.75 93 ALA A N 1
ATOM 673 C CA . ALA A 1 93 ? 16.076 3.971 2.325 1.00 89.75 93 ALA A CA 1
ATOM 674 C C . ALA A 1 93 ? 15.387 4.785 1.211 1.00 89.75 93 ALA A C 1
ATOM 676 O O . ALA A 1 93 ? 15.500 6.011 1.194 1.00 89.75 93 ALA A O 1
ATOM 677 N N . ASP A 1 94 ? 14.694 4.129 0.272 1.00 94.00 94 ASP A N 1
ATOM 678 C CA . ASP A 1 94 ? 13.936 4.818 -0.768 1.00 94.00 94 ASP A CA 1
ATOM 679 C C . ASP A 1 94 ? 12.850 5.694 -0.111 1.00 94.00 94 ASP A C 1
ATOM 681 O O . ASP A 1 94 ? 12.095 5.199 0.734 1.00 94.00 94 ASP A O 1
ATOM 685 N N . PRO A 1 95 ? 12.733 6.988 -0.467 1.00 94.75 95 PRO A N 1
ATOM 686 C CA . PRO A 1 95 ? 11.746 7.879 0.137 1.00 94.75 95 PRO A CA 1
ATOM 687 C C . PRO A 1 95 ? 10.303 7.363 0.054 1.00 94.75 95 PRO A C 1
ATOM 689 O O . PRO A 1 95 ? 9.497 7.660 0.939 1.00 94.75 95 PRO A O 1
ATOM 692 N N . LEU A 1 96 ? 9.958 6.592 -0.984 1.00 92.25 96 LEU A N 1
ATOM 693 C CA . LEU A 1 96 ? 8.636 5.984 -1.120 1.00 92.25 96 LEU A CA 1
ATOM 694 C C . LEU A 1 96 ? 8.441 4.839 -0.127 1.00 92.25 96 LEU A C 1
ATOM 696 O O . LEU A 1 96 ? 7.389 4.786 0.509 1.00 92.25 96 LEU A O 1
ATOM 700 N N . ALA A 1 97 ? 9.447 3.979 0.059 1.00 94.75 97 ALA A N 1
ATOM 701 C CA . ALA A 1 97 ? 9.406 2.914 1.062 1.00 94.75 97 ALA A CA 1
ATOM 702 C C . ALA A 1 97 ? 9.286 3.502 2.474 1.00 94.75 97 ALA A C 1
ATOM 704 O O . ALA A 1 97 ? 8.390 3.133 3.231 1.00 94.75 97 ALA A O 1
ATOM 705 N N . VAL A 1 98 ? 10.106 4.510 2.787 1.00 96.12 98 VAL A N 1
ATOM 706 C CA . VAL A 1 98 ? 10.065 5.230 4.068 1.00 96.12 98 VAL A CA 1
ATOM 707 C C . VAL A 1 98 ? 8.683 5.834 4.320 1.00 96.12 98 VAL A C 1
ATOM 709 O O . VAL A 1 98 ? 8.122 5.678 5.404 1.00 96.12 98 VAL A O 1
ATOM 712 N N . ARG A 1 99 ? 8.095 6.504 3.322 1.00 96.31 99 ARG A N 1
ATOM 713 C CA . ARG A 1 99 ? 6.754 7.087 3.443 1.00 96.31 99 ARG A CA 1
ATOM 714 C C . ARG A 1 99 ? 5.679 6.019 3.644 1.00 96.31 99 ARG A C 1
ATOM 716 O O . ARG A 1 99 ? 4.760 6.234 4.434 1.00 96.31 99 ARG A O 1
ATOM 723 N N . ALA A 1 100 ? 5.770 4.900 2.932 1.00 96.88 100 ALA A N 1
ATOM 724 C CA . ALA A 1 100 ? 4.829 3.797 3.064 1.00 96.88 100 ALA A CA 1
ATOM 725 C C . ALA A 1 100 ? 4.872 3.213 4.491 1.00 96.88 100 ALA A C 1
ATOM 727 O O . ALA A 1 100 ? 3.830 3.105 5.138 1.00 96.88 100 ALA A O 1
ATOM 728 N N . GLU A 1 101 ? 6.069 2.970 5.032 1.00 97.62 101 GLU A N 1
ATOM 729 C CA . GLU A 1 101 ? 6.267 2.496 6.411 1.00 97.62 101 GLU A CA 1
ATOM 730 C C . GLU A 1 101 ? 5.781 3.500 7.464 1.00 97.62 101 GLU A C 1
ATOM 732 O O . GLU A 1 101 ? 5.135 3.129 8.445 1.00 97.62 101 GLU A O 1
ATOM 737 N N . GLN A 1 102 ? 6.015 4.799 7.257 1.00 98.00 102 GLN A N 1
ATOM 738 C CA . GLN A 1 102 ? 5.487 5.836 8.148 1.00 98.00 102 GLN A CA 1
ATOM 739 C C . GLN A 1 102 ? 3.958 5.814 8.204 1.00 98.00 102 GLN A C 1
ATOM 741 O O . GLN A 1 102 ? 3.379 5.920 9.287 1.00 98.00 102 GLN A O 1
ATOM 746 N N . ARG A 1 103 ? 3.292 5.646 7.055 1.00 98.19 103 ARG A N 1
ATOM 747 C CA . ARG A 1 103 ? 1.830 5.522 7.011 1.00 98.19 103 ARG A CA 1
ATOM 748 C C . ARG A 1 103 ? 1.349 4.241 7.681 1.00 98.19 103 ARG A C 1
ATOM 750 O O . ARG A 1 103 ? 0.363 4.298 8.409 1.00 98.19 103 ARG A O 1
ATOM 757 N N . ARG A 1 104 ? 2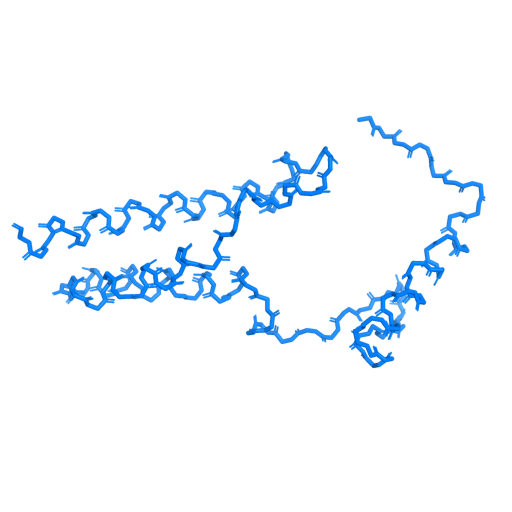.046 3.117 7.489 1.00 98.50 104 ARG A N 1
ATOM 758 C CA . ARG A 1 104 ? 1.760 1.858 8.193 1.00 98.50 104 ARG A CA 1
ATOM 759 C C . ARG A 1 104 ? 1.838 2.036 9.707 1.00 98.50 104 ARG A C 1
ATOM 761 O O . ARG A 1 104 ? 0.923 1.638 10.421 1.00 98.50 104 ARG A O 1
ATOM 768 N N . ALA A 1 105 ? 2.883 2.700 10.198 1.00 98.56 105 ALA A N 1
ATOM 769 C CA . ALA A 1 105 ? 3.024 3.007 11.617 1.00 98.56 105 ALA A CA 1
ATOM 770 C C . ALA A 1 105 ? 1.879 3.895 12.135 1.00 98.56 105 ALA A C 1
ATOM 772 O O . ALA A 1 105 ? 1.397 3.681 13.245 1.00 98.56 105 ALA A O 1
ATOM 773 N N . THR A 1 106 ? 1.419 4.873 11.350 1.00 98.69 106 THR A N 1
ATOM 774 C CA . THR A 1 106 ? 0.238 5.681 11.698 1.00 98.69 106 THR A CA 1
ATOM 775 C C . THR A 1 106 ? -1.034 4.838 11.751 1.00 98.69 106 THR A C 1
ATOM 777 O O . THR A 1 106 ? -1.723 4.896 12.759 1.00 98.69 106 THR A O 1
ATOM 780 N N . ALA A 1 107 ? -1.286 3.975 10.764 1.00 98.75 107 ALA A N 1
ATOM 781 C CA . ALA A 1 107 ? -2.451 3.088 10.771 1.00 98.75 107 ALA A CA 1
ATOM 782 C C . ALA A 1 107 ? -2.471 2.148 11.992 1.00 98.75 107 ALA A C 1
ATOM 784 O O . ALA A 1 107 ? -3.519 1.945 12.599 1.00 98.75 107 ALA A O 1
ATOM 785 N N . HIS A 1 108 ? -1.313 1.626 12.417 1.00 98.69 108 HIS A N 1
ATOM 786 C CA . HIS A 1 108 ? -1.215 0.869 13.670 1.00 98.69 108 HIS A CA 1
ATOM 787 C C . HIS A 1 108 ? -1.585 1.711 14.902 1.00 98.69 108 HIS A C 1
ATOM 789 O O . HIS A 1 108 ? -2.276 1.210 15.786 1.00 98.69 108 HIS A O 1
ATOM 795 N N . ARG A 1 109 ? -1.149 2.978 14.977 1.00 98.69 109 ARG A N 1
ATOM 796 C CA . ARG A 1 109 ? -1.519 3.880 16.086 1.00 98.69 109 ARG A CA 1
ATOM 797 C C . ARG A 1 109 ? -3.012 4.184 16.090 1.00 98.69 109 ARG A C 1
ATOM 799 O O . ARG A 1 109 ? -3.625 4.110 17.148 1.00 98.69 109 ARG A O 1
ATOM 806 N N . ASP A 1 110 ? -3.580 4.476 14.927 1.00 98.69 110 ASP A N 1
ATOM 807 C CA . ASP A 1 110 ? -5.009 4.751 14.778 1.00 98.69 110 ASP A CA 1
ATOM 808 C C . ASP A 1 110 ? -5.830 3.528 15.199 1.00 98.69 110 ASP A C 1
ATOM 810 O O . ASP A 1 110 ? -6.790 3.649 15.952 1.00 98.69 110 ASP A O 1
ATOM 814 N N . ARG A 1 111 ? -5.393 2.323 14.819 1.00 98.56 111 ARG A N 1
ATOM 815 C CA . ARG A 1 111 ? -6.056 1.077 15.213 1.00 98.56 111 ARG A CA 1
ATOM 816 C C . ARG A 1 111 ? -6.066 0.902 16.729 1.00 98.56 111 ARG A C 1
ATOM 818 O O . ARG A 1 111 ? -7.106 0.591 17.292 1.00 98.56 111 ARG A O 1
ATOM 825 N N . LEU A 1 112 ? -4.933 1.138 17.392 1.00 98.56 112 LEU A N 1
ATOM 826 C CA . LEU A 1 112 ? -4.851 1.102 18.857 1.00 98.56 112 LEU A CA 1
ATOM 827 C C . LEU A 1 112 ? -5.748 2.168 19.502 1.00 98.56 112 LEU A C 1
ATOM 829 O O . LEU A 1 112 ? -6.402 1.893 20.503 1.00 98.56 112 LEU A O 1
ATOM 833 N N . ALA A 1 113 ? -5.815 3.373 18.929 1.00 98.25 113 ALA A N 1
ATOM 834 C CA . ALA A 1 113 ? -6.721 4.415 19.406 1.00 98.25 113 ALA A CA 1
ATOM 835 C C . ALA A 1 113 ? -8.195 3.994 19.273 1.00 98.25 113 ALA A C 1
ATOM 837 O O . ALA A 1 113 ? -8.979 4.237 20.187 1.00 98.25 113 ALA A O 1
ATOM 838 N N . ALA A 1 114 ? -8.556 3.314 18.182 1.00 98.12 114 ALA A N 1
ATOM 839 C CA . ALA A 1 114 ? -9.892 2.764 17.979 1.00 98.12 114 ALA A CA 1
ATOM 840 C C . ALA A 1 114 ? -10.217 1.639 18.974 1.00 98.12 114 ALA A C 1
ATOM 842 O O . ALA A 1 114 ? -11.331 1.587 19.490 1.00 98.12 114 ALA A O 1
ATOM 843 N N . GLU A 1 115 ? -9.246 0.774 19.298 1.00 97.69 115 GLU A N 1
ATOM 844 C CA . GLU A 1 115 ? -9.413 -0.246 20.342 1.00 97.69 115 GLU A CA 1
ATOM 845 C C . GLU A 1 115 ? -9.725 0.400 21.694 1.00 97.69 115 GLU A C 1
ATOM 847 O O . GLU A 1 115 ? -10.676 -0.018 22.342 1.00 97.69 115 GLU A O 1
ATOM 852 N N . VAL A 1 116 ? -8.985 1.449 22.074 1.00 97.75 116 VAL A N 1
ATOM 853 C CA . VAL A 1 116 ? -9.202 2.192 23.328 1.00 97.75 116 VAL A CA 1
ATOM 854 C C . VAL A 1 116 ? -10.548 2.922 23.344 1.00 97.75 116 VAL A C 1
ATOM 856 O O . VAL A 1 116 ? -11.208 2.958 24.379 1.00 97.75 116 VAL A O 1
ATOM 859 N N . ALA A 1 117 ? -10.960 3.521 22.225 1.00 95.94 117 ALA A N 1
ATOM 860 C CA . ALA A 1 117 ? -12.224 4.251 22.130 1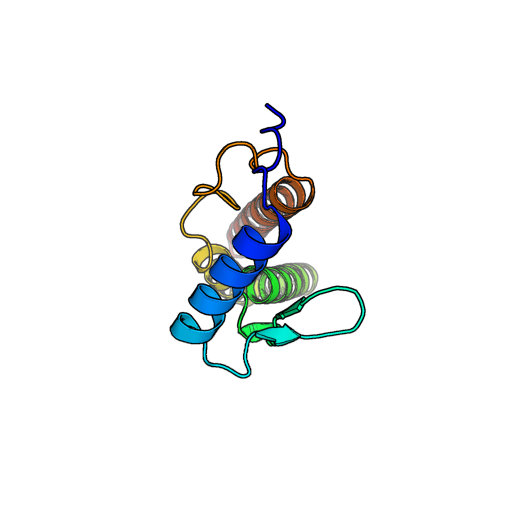.00 95.94 117 ALA A CA 1
ATOM 861 C C . ALA A 1 117 ? -13.453 3.329 22.214 1.00 95.94 117 ALA A C 1
ATOM 863 O O . ALA A 1 117 ? -14.492 3.742 22.723 1.00 95.94 117 ALA A O 1
ATOM 864 N N . ARG A 1 118 ? -13.333 2.076 21.757 1.00 93.62 118 ARG A N 1
ATOM 865 C CA . ARG A 1 118 ? -14.403 1.071 21.852 1.00 93.62 118 ARG A CA 1
ATOM 866 C C . ARG A 1 118 ? -14.683 0.627 23.301 1.00 93.62 118 ARG A C 1
ATOM 868 O O . ARG A 1 118 ? -15.799 0.191 23.583 1.00 93.62 118 ARG A O 1
ATOM 875 N N . GLY A 1 119 ? -13.701 0.719 24.204 1.00 81.56 119 GLY A N 1
ATOM 876 C CA . GLY A 1 119 ? -13.804 0.349 25.629 1.00 81.56 119 GLY A CA 1
ATOM 877 C C . GLY A 1 119 ? -12.707 -0.594 26.104 1.00 81.56 119 GLY A C 1
ATOM 878 O O . GLY A 1 119 ? -12.808 -1.033 27.271 1.00 81.56 119 GLY A O 1
#